Protein AF-A0A081EXP4-F1 (afdb_monomer_lite)

Secondary structure (DSSP, 8-state):
-------------HHHHHHHHHHHHHHHHHHHHHHHHHHHHHHHHHHHHHHHHHHHHTT-TTS-TTTT-TTT-HHHHHHHHHHHHHHHHHHHHHHHHHHHH---SHHHHHHHHHHHHHHHHHHHHHHHHHHHHHHHHHTT---

Organism: NCBI:txid2248

Radius of gyration: 22.72 Å; chains: 1; bounding box: 43×33×86 Å

pLDDT: mean 70.52, std 9.86, range [39.91, 85.38]

Structure (mmCIF, N/CA/C/O backbone):
data_AF-A0A081EXP4-F1
#
_entry.id   AF-A0A081EXP4-F1
#
loop_
_atom_site.group_PDB
_atom_site.id
_atom_site.type_symbol
_atom_site.label_atom_id
_atom_site.label_alt_id
_atom_site.label_comp_id
_atom_site.label_asym_id
_atom_site.label_entity_id
_atom_site.label_seq_id
_atom_site.pdbx_PDB_ins_code
_atom_site.Cartn_x
_atom_site.Cartn_y
_atom_site.Cartn_z
_atom_site.occupancy
_atom_site.B_iso_or_equiv
_atom_site.auth_seq_id
_atom_site.auth_comp_id
_atom_site.auth_asym_id
_atom_site.auth_atom_id
_atom_site.pdbx_PDB_model_num
ATOM 1 N N . MET A 1 1 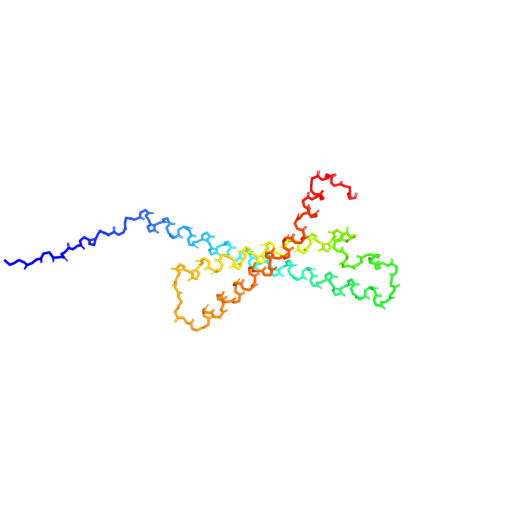? -24.667 9.158 60.626 1.00 39.91 1 MET A N 1
ATOM 2 C CA . MET A 1 1 ? -24.127 8.051 59.809 1.00 39.91 1 MET A CA 1
ATOM 3 C C . MET A 1 1 ? -24.742 8.198 58.428 1.00 39.91 1 MET A C 1
ATOM 5 O O . MET A 1 1 ? -25.953 8.097 58.349 1.00 39.91 1 MET A O 1
ATOM 9 N N . SER A 1 2 ? -24.015 8.781 57.468 1.00 45.81 2 SER A N 1
ATOM 10 C CA . SER A 1 2 ? -23.179 8.049 56.487 1.00 45.81 2 SER A CA 1
ATOM 11 C C . SER A 1 2 ? -24.084 7.257 55.540 1.00 45.81 2 SER A C 1
ATOM 13 O O . SER A 1 2 ? -24.784 6.375 56.015 1.00 45.81 2 SER A O 1
ATOM 15 N N . SER A 1 3 ? -24.134 7.491 54.236 1.00 49.12 3 SER A N 1
ATOM 16 C CA . SER A 1 3 ? -23.265 8.264 53.343 1.00 49.12 3 SER A CA 1
ATOM 17 C C . SER A 1 3 ? -23.897 8.191 51.953 1.00 49.12 3 SER A C 1
ATOM 19 O O . SER A 1 3 ? -24.530 7.184 51.639 1.00 49.12 3 SER A O 1
ATOM 21 N N . ASP A 1 4 ? -23.728 9.271 51.194 1.00 54.19 4 ASP A N 1
ATOM 22 C CA . ASP A 1 4 ? -23.540 9.328 49.741 1.00 54.19 4 ASP A CA 1
ATOM 23 C C . ASP A 1 4 ? -23.480 7.962 49.041 1.00 54.19 4 ASP A C 1
ATOM 25 O O . ASP A 1 4 ? -22.683 7.114 49.445 1.00 54.19 4 ASP A O 1
ATOM 29 N N . ASP A 1 5 ? -24.289 7.755 47.998 1.00 52.47 5 ASP A N 1
ATOM 30 C CA . ASP A 1 5 ? -23.775 7.695 46.617 1.00 52.47 5 ASP A CA 1
ATOM 31 C C . ASP A 1 5 ? -24.903 7.364 45.609 1.00 52.47 5 ASP A C 1
ATOM 33 O O . ASP A 1 5 ? -24.809 6.416 44.833 1.00 52.47 5 ASP A O 1
ATOM 37 N N . ASP A 1 6 ? -25.996 8.140 45.598 1.00 44.31 6 ASP A N 1
ATOM 38 C CA . ASP A 1 6 ? -26.836 8.238 44.392 1.00 44.31 6 ASP A CA 1
ATOM 39 C C . ASP A 1 6 ? -26.155 9.239 43.446 1.00 44.31 6 ASP A C 1
ATOM 41 O O . ASP A 1 6 ? -26.645 10.339 43.195 1.00 44.31 6 ASP A O 1
ATOM 45 N N . SER A 1 7 ? -24.952 8.883 42.986 1.00 50.53 7 SER A N 1
ATOM 46 C CA . SER A 1 7 ? -24.256 9.597 41.922 1.00 50.53 7 SER A CA 1
ATOM 47 C C . SER A 1 7 ? -25.065 9.465 40.637 1.00 50.53 7 SER A C 1
ATOM 49 O O . SER A 1 7 ? -24.979 8.458 39.932 1.00 50.53 7 SER A O 1
ATOM 51 N N . ASP A 1 8 ? -25.882 10.483 40.375 1.00 47.22 8 ASP A N 1
ATOM 52 C CA . ASP A 1 8 ? -26.035 11.133 39.075 1.00 47.22 8 ASP A CA 1
ATOM 53 C C . ASP A 1 8 ? -25.752 10.214 37.876 1.00 47.22 8 ASP A C 1
ATOM 55 O O . ASP A 1 8 ? -24.785 10.374 37.130 1.00 47.22 8 ASP A O 1
ATOM 59 N N . MET A 1 9 ? -26.656 9.263 37.631 1.00 47.09 9 MET A N 1
ATOM 60 C CA . MET A 1 9 ? -26.868 8.747 36.280 1.00 47.09 9 MET A CA 1
ATOM 61 C C . MET A 1 9 ? -27.532 9.864 35.465 1.00 47.09 9 MET A C 1
ATOM 63 O O . MET A 1 9 ? -28.717 9.805 35.132 1.00 47.09 9 MET A O 1
ATOM 67 N N . GLU A 1 10 ? -26.767 10.918 35.171 1.00 49.94 10 GLU A N 1
ATOM 68 C CA . GLU A 1 10 ? -27.104 11.870 34.123 1.00 49.94 10 GLU A CA 1
ATOM 69 C C . GLU A 1 10 ? -27.341 11.043 32.849 1.00 49.94 10 GLU A C 1
ATOM 71 O O . GLU A 1 10 ? -26.431 10.338 32.394 1.00 49.94 10 GLU A O 1
ATOM 76 N N . PRO A 1 11 ? -28.556 11.054 32.270 1.00 51.66 11 PRO A N 1
ATOM 77 C CA . PRO A 1 11 ? -28.794 10.344 31.027 1.00 51.66 11 PRO A CA 1
ATOM 78 C C . PRO A 1 11 ? -27.825 10.930 29.996 1.00 51.66 11 PRO A C 1
ATOM 80 O O . PRO A 1 11 ? -27.811 12.155 29.833 1.00 51.66 11 PRO A O 1
ATOM 83 N N . PRO A 1 12 ? -26.997 10.114 29.313 1.00 51.25 12 PRO A N 1
ATOM 84 C CA . PRO A 1 12 ? -26.003 10.631 28.389 1.00 51.25 12 PRO A CA 1
ATOM 85 C C . PRO A 1 12 ? -26.716 11.528 27.383 1.00 51.25 12 PRO A C 1
ATOM 87 O O . PRO A 1 12 ? -27.597 11.099 26.634 1.00 51.25 12 PRO A O 1
ATOM 90 N N . THR A 1 13 ? -26.372 12.811 27.455 1.00 58.19 13 THR A N 1
ATOM 91 C CA . THR A 1 13 ? -26.945 13.914 26.691 1.00 58.19 13 THR A CA 1
ATOM 92 C C . THR A 1 13 ? -27.163 13.473 25.244 1.00 58.19 13 THR A C 1
ATOM 94 O O . THR A 1 13 ? -26.222 13.084 24.553 1.00 58.19 13 THR A O 1
ATOM 97 N N . SER A 1 14 ? -28.410 13.515 24.761 1.00 59.97 14 SER A N 1
ATOM 98 C CA . SER A 1 14 ? -28.825 12.921 23.472 1.00 59.97 14 SER A CA 1
ATOM 99 C C . SER A 1 14 ? -27.994 13.378 22.263 1.00 59.97 14 SER A C 1
ATOM 101 O O . SER A 1 14 ? -27.890 12.673 21.260 1.00 59.97 14 SER A O 1
ATOM 103 N N . ARG A 1 15 ? -27.344 14.541 22.375 1.00 54.41 15 ARG A N 1
ATOM 104 C CA . ARG A 1 15 ? -26.403 15.086 21.392 1.00 54.41 15 ARG A CA 1
ATOM 105 C C . ARG A 1 15 ? -25.082 14.324 21.326 1.00 54.41 15 ARG A C 1
ATOM 107 O O . ARG A 1 15 ? -24.550 14.164 20.235 1.00 54.41 15 ARG A O 1
ATOM 114 N N . VAL A 1 16 ? -24.570 13.835 22.454 1.00 61.91 16 VAL A N 1
ATOM 115 C CA . VAL A 1 16 ? -23.341 13.030 22.522 1.00 61.91 16 VAL A CA 1
ATOM 116 C C . VAL A 1 16 ? -23.594 11.641 21.940 1.00 61.91 16 VAL A C 1
ATOM 118 O O . VAL A 1 16 ? -22.795 11.162 21.142 1.00 61.91 16 VAL A O 1
ATOM 121 N N . ALA A 1 17 ? -24.752 11.042 22.229 1.00 62.81 17 ALA A N 1
ATOM 122 C CA . ALA A 1 17 ? -25.167 9.778 21.616 1.00 62.81 17 ALA A CA 1
ATOM 123 C C . ALA A 1 17 ? -25.392 9.907 20.091 1.00 62.81 17 ALA A C 1
ATOM 125 O O . ALA A 1 17 ? -24.988 9.032 19.321 1.00 62.81 17 ALA A O 1
ATOM 126 N N . ALA A 1 18 ? -25.970 11.023 19.630 1.00 61.91 18 ALA A N 1
ATOM 127 C CA . ALA A 1 18 ? -26.130 11.327 18.202 1.00 61.91 18 ALA A CA 1
ATOM 128 C C . ALA A 1 18 ? -24.788 11.629 17.494 1.00 61.91 18 ALA A C 1
ATOM 130 O O . ALA A 1 18 ? -24.560 11.233 16.347 1.00 61.91 18 ALA 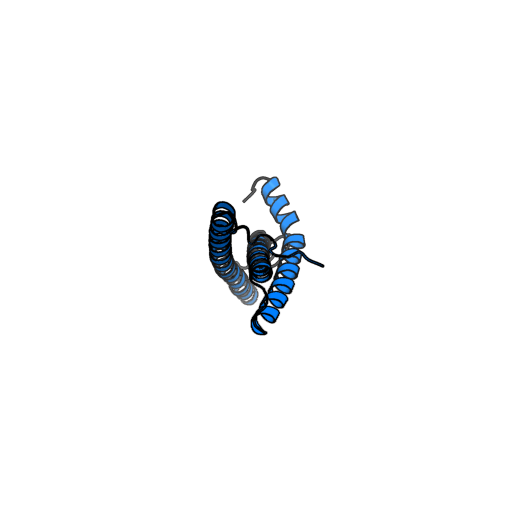A O 1
ATOM 131 N N . ALA A 1 19 ? -23.862 12.306 18.179 1.00 60.94 19 ALA A N 1
ATOM 132 C CA . ALA A 1 19 ? -22.511 12.542 17.679 1.00 60.94 19 ALA A CA 1
ATOM 133 C C . ALA A 1 19 ? -21.714 11.231 17.586 1.00 60.94 19 ALA A C 1
ATOM 135 O O . ALA A 1 19 ? -21.079 10.976 16.568 1.00 60.94 19 ALA A O 1
ATOM 136 N N . ALA A 1 20 ? -21.808 10.361 18.593 1.00 63.59 20 ALA A N 1
ATOM 137 C CA . ALA A 1 20 ? -21.151 9.057 18.594 1.00 63.59 20 ALA A CA 1
ATOM 138 C C . ALA A 1 20 ? -21.650 8.160 17.448 1.00 63.59 20 ALA A C 1
ATOM 140 O O . ALA A 1 20 ? -20.843 7.599 16.713 1.00 63.59 20 ALA A O 1
ATOM 141 N N . THR A 1 21 ? -22.965 8.100 17.223 1.00 68.25 21 THR A N 1
ATOM 142 C CA . THR A 1 21 ? -23.560 7.296 16.138 1.00 68.25 21 THR A CA 1
ATOM 143 C C . THR A 1 21 ? -23.224 7.825 14.743 1.00 68.25 21 THR A C 1
ATOM 145 O O . THR A 1 21 ? -22.975 7.042 13.824 1.00 68.25 21 THR A O 1
ATOM 148 N N . SER A 1 22 ? -23.164 9.146 14.557 1.00 65.44 22 SER A N 1
ATOM 149 C CA . SER A 1 22 ? -22.725 9.730 13.280 1.00 65.44 22 SER A CA 1
ATOM 150 C C . SER A 1 22 ? -21.229 9.513 13.020 1.00 65.44 22 SER A C 1
ATOM 152 O O . SER A 1 22 ? -20.849 9.208 11.885 1.00 65.44 22 SER A O 1
ATOM 154 N N . LEU A 1 23 ? -20.392 9.580 14.061 1.00 65.75 23 LEU A N 1
ATOM 155 C CA . LEU A 1 23 ? -18.967 9.257 13.977 1.00 65.75 23 LEU A CA 1
ATOM 156 C C . LEU A 1 23 ? -18.755 7.777 13.640 1.00 65.75 23 LEU A C 1
ATOM 158 O O . LEU A 1 23 ? -17.964 7.450 12.759 1.00 65.75 23 LEU A O 1
ATOM 162 N N . GLU A 1 24 ? -19.507 6.886 14.283 1.00 69.00 24 GLU A N 1
ATOM 163 C CA . GLU A 1 24 ? -19.466 5.444 14.048 1.00 69.00 24 GLU A CA 1
ATOM 164 C C . GLU A 1 24 ? -19.888 5.090 12.614 1.00 69.00 24 GLU A C 1
ATOM 166 O O . GLU A 1 24 ? -19.203 4.327 11.928 1.00 69.00 24 GLU A O 1
ATOM 171 N N . ALA A 1 25 ? -20.948 5.721 12.099 1.00 64.56 25 ALA A N 1
ATOM 172 C CA . ALA A 1 25 ? -21.364 5.576 10.705 1.00 64.56 25 ALA A CA 1
ATOM 173 C C . ALA A 1 25 ? -20.313 6.120 9.716 1.00 64.56 25 ALA A C 1
ATOM 175 O O . ALA A 1 25 ? -20.102 5.540 8.643 1.00 64.56 25 ALA A O 1
ATOM 176 N N . GLY A 1 26 ? -19.634 7.215 10.072 1.00 61.25 26 GLY A N 1
ATOM 177 C CA . GLY A 1 26 ? -18.517 7.782 9.313 1.00 61.25 26 GLY A CA 1
ATOM 178 C C . GLY A 1 26 ? -17.309 6.845 9.270 1.00 61.25 26 GLY A C 1
ATOM 179 O O . GLY A 1 26 ? -16.789 6.558 8.189 1.00 61.25 26 GLY A O 1
ATOM 180 N N . PHE A 1 27 ? -16.923 6.285 10.417 1.00 63.59 27 PHE A N 1
ATOM 181 C CA . PHE A 1 27 ? -15.853 5.294 10.527 1.00 63.59 27 PHE A CA 1
ATOM 182 C C . PHE A 1 27 ? -16.182 4.018 9.760 1.00 63.59 27 PHE A C 1
ATOM 184 O O . PHE A 1 27 ? -15.351 3.556 8.984 1.00 63.59 27 PHE A O 1
ATOM 191 N N . GLN A 1 28 ? -17.398 3.479 9.877 1.00 68.25 28 GLN A N 1
ATOM 192 C CA . GLN A 1 28 ? -17.793 2.293 9.114 1.00 68.25 28 GLN A CA 1
ATOM 193 C C . GLN A 1 28 ? -17.762 2.535 7.602 1.00 68.25 28 GLN A C 1
ATOM 195 O O . GLN A 1 28 ? -17.348 1.650 6.848 1.00 68.25 28 GLN A O 1
ATOM 200 N N . ARG A 1 29 ? -18.178 3.720 7.133 1.00 63.66 29 ARG A N 1
ATOM 201 C CA . ARG A 1 29 ? -18.064 4.084 5.712 1.00 63.66 29 ARG A CA 1
ATOM 202 C C . ARG A 1 29 ? -16.609 4.235 5.282 1.00 63.66 29 ARG A C 1
ATOM 204 O O . ARG A 1 29 ? -16.259 3.710 4.228 1.00 63.66 29 ARG A O 1
ATOM 211 N N . SER A 1 30 ? -15.777 4.879 6.099 1.00 59.84 30 SER A N 1
ATOM 212 C CA . SER A 1 30 ? -14.343 5.055 5.842 1.00 59.84 30 SER A CA 1
ATOM 213 C C . SER A 1 30 ? -13.609 3.715 5.787 1.00 59.84 30 SER A C 1
ATOM 215 O O . SER A 1 30 ? -12.885 3.457 4.834 1.00 59.84 30 SER A O 1
ATOM 217 N N . VAL A 1 31 ? -13.878 2.801 6.725 1.00 65.06 31 VAL A N 1
ATOM 218 C CA . VAL A 1 31 ? -13.320 1.440 6.726 1.00 65.06 31 VAL A CA 1
ATOM 219 C C . VAL A 1 31 ? -13.771 0.674 5.486 1.00 65.06 31 VAL A C 1
ATOM 221 O O . VAL A 1 31 ? -12.957 0.046 4.821 1.00 65.06 31 VAL A O 1
ATOM 224 N N . ARG A 1 32 ? -15.057 0.734 5.123 1.00 69.38 32 ARG A N 1
ATOM 225 C CA . ARG A 1 32 ? -15.585 -0.026 3.978 1.00 69.38 32 ARG A CA 1
ATOM 226 C C . ARG A 1 32 ? -15.052 0.491 2.641 1.00 69.38 32 ARG A C 1
ATOM 228 O O . ARG A 1 32 ? -14.755 -0.310 1.757 1.00 69.38 32 ARG A O 1
ATOM 235 N N . LEU A 1 33 ? -14.925 1.810 2.490 1.00 72.12 33 LEU A N 1
ATOM 236 C CA . LEU A 1 33 ? -14.274 2.424 1.332 1.00 72.12 33 LEU A CA 1
ATOM 237 C C . LEU A 1 33 ? -12.772 2.140 1.330 1.00 72.12 33 LEU A C 1
ATOM 239 O O . LEU A 1 33 ? -12.252 1.726 0.301 1.00 72.12 33 LEU A O 1
ATOM 243 N N . GLY A 1 34 ? -12.103 2.273 2.475 1.00 65.38 34 GLY A N 1
ATOM 244 C CA . GLY A 1 34 ? -10.677 2.006 2.646 1.00 65.38 34 GLY A CA 1
ATOM 245 C C . GLY A 1 34 ? -10.312 0.573 2.280 1.00 65.38 34 GLY A C 1
ATOM 246 O O . GLY A 1 34 ? -9.423 0.366 1.465 1.00 65.38 34 GLY A O 1
ATOM 247 N N . VAL A 1 35 ? -11.071 -0.412 2.766 1.00 69.50 35 VAL A N 1
ATOM 248 C CA . VAL A 1 35 ? -10.876 -1.828 2.423 1.00 69.50 35 VAL A CA 1
ATOM 249 C C . VAL A 1 35 ? -11.106 -2.076 0.933 1.00 69.50 35 VAL A C 1
ATOM 251 O O . VAL A 1 35 ? -10.330 -2.798 0.316 1.00 69.50 35 VAL A O 1
ATOM 254 N N . ARG A 1 36 ? -12.126 -1.465 0.315 1.00 73.75 36 ARG A N 1
ATOM 255 C CA . ARG A 1 36 ? -12.346 -1.596 -1.138 1.00 73.75 36 ARG A CA 1
ATOM 256 C C . ARG A 1 36 ? -11.191 -1.004 -1.939 1.00 73.75 36 ARG A C 1
ATOM 258 O O . ARG A 1 36 ? -10.695 -1.661 -2.847 1.00 73.75 36 ARG A O 1
ATOM 265 N N . VAL A 1 37 ? -10.750 0.202 -1.584 1.00 73.62 37 VAL A N 1
ATOM 266 C CA . VAL A 1 37 ? -9.603 0.865 -2.216 1.00 73.62 37 VAL A CA 1
ATOM 267 C C . VAL A 1 37 ? -8.338 0.041 -2.014 1.00 73.62 37 VAL A C 1
ATOM 269 O O . VAL A 1 37 ? -7.595 -0.147 -2.967 1.00 73.62 37 VAL A O 1
ATOM 272 N N . LEU A 1 38 ? -8.126 -0.521 -0.824 1.00 73.12 38 LEU A N 1
ATOM 273 C CA . LEU A 1 38 ? -6.995 -1.390 -0.526 1.00 73.12 38 LEU A CA 1
ATOM 274 C C . LEU A 1 38 ? -7.014 -2.647 -1.395 1.00 73.12 38 LEU A C 1
ATOM 276 O O . LEU A 1 38 ? -5.994 -2.970 -1.990 1.00 73.12 38 LEU A O 1
ATOM 280 N N . VAL A 1 39 ? -8.151 -3.342 -1.495 1.00 76.88 39 VAL A N 1
ATOM 281 C CA . VAL A 1 39 ? -8.273 -4.566 -2.305 1.00 76.88 39 VAL A CA 1
ATOM 282 C C . VAL A 1 39 ? -8.017 -4.265 -3.778 1.00 76.88 39 VAL A C 1
ATOM 284 O O . VAL A 1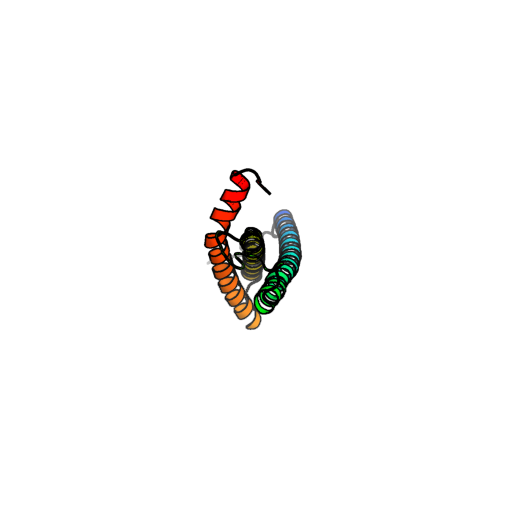 39 ? -7.246 -4.976 -4.416 1.00 76.88 39 VAL A O 1
ATOM 287 N N . VAL A 1 40 ? -8.609 -3.192 -4.307 1.00 80.19 40 VAL A N 1
ATOM 288 C CA . VAL A 1 40 ? -8.405 -2.787 -5.703 1.00 80.19 40 VAL A CA 1
ATOM 289 C C . VAL A 1 40 ? -6.954 -2.365 -5.938 1.00 80.19 40 VAL A C 1
ATOM 291 O O . VAL A 1 40 ? -6.324 -2.881 -6.853 1.00 80.19 40 VAL A O 1
ATOM 294 N N . ALA A 1 41 ? -6.390 -1.494 -5.099 1.00 77.06 41 ALA A N 1
ATOM 295 C CA . ALA A 1 41 ? -5.011 -1.022 -5.236 1.00 77.06 41 ALA A CA 1
ATOM 296 C C . ALA A 1 41 ? -3.996 -2.163 -5.101 1.00 77.06 41 ALA A C 1
ATOM 298 O O . ALA A 1 41 ? -3.065 -2.257 -5.895 1.00 77.06 41 ALA A O 1
ATOM 299 N N . THR A 1 42 ? -4.204 -3.064 -4.139 1.00 74.31 42 THR A N 1
ATOM 300 C CA . THR A 1 42 ? -3.364 -4.253 -3.954 1.00 74.31 42 THR A CA 1
ATOM 301 C C . THR A 1 42 ? -3.477 -5.172 -5.164 1.00 74.31 42 THR A C 1
ATOM 303 O O . THR A 1 42 ? -2.460 -5.621 -5.679 1.00 74.31 42 THR A O 1
ATOM 306 N N . GLY A 1 43 ? -4.690 -5.404 -5.675 1.00 81.94 43 GLY A N 1
ATOM 307 C CA . GLY A 1 43 ? -4.905 -6.198 -6.883 1.00 81.94 43 GLY A CA 1
ATOM 308 C C . GLY A 1 43 ? -4.208 -5.609 -8.110 1.00 81.94 43 GLY A C 1
ATOM 309 O O . GLY A 1 43 ? -3.519 -6.332 -8.824 1.00 81.94 43 GLY A O 1
ATOM 310 N N . VAL A 1 44 ? -4.317 -4.295 -8.322 1.00 83.38 44 VAL A N 1
ATOM 311 C CA . VAL A 1 44 ? -3.627 -3.585 -9.412 1.00 83.38 44 VAL A CA 1
ATOM 312 C C . VAL A 1 44 ? -2.107 -3.672 -9.252 1.00 83.38 44 VAL A C 1
ATOM 314 O O . VAL A 1 44 ? -1.409 -3.942 -10.225 1.00 83.38 44 VAL A O 1
ATOM 317 N N . PHE A 1 45 ? -1.589 -3.513 -8.032 1.00 79.00 45 PHE A N 1
ATOM 318 C CA . PHE A 1 45 ? -0.158 -3.623 -7.750 1.00 79.00 45 PHE A CA 1
ATOM 319 C C . PHE A 1 45 ? 0.378 -5.035 -8.003 1.00 79.00 45 PHE A C 1
ATOM 321 O O . PHE A 1 45 ? 1.379 -5.198 -8.692 1.00 79.00 45 PHE A O 1
ATOM 328 N N . PHE A 1 46 ? -0.306 -6.074 -7.520 1.00 82.62 46 PHE A N 1
ATOM 329 C CA . PHE A 1 46 ? 0.084 -7.454 -7.814 1.00 82.62 46 PHE A CA 1
ATOM 330 C C . PHE A 1 46 ? -0.051 -7.786 -9.301 1.00 82.62 46 PHE A C 1
ATOM 332 O O . PHE A 1 46 ? 0.811 -8.472 -9.841 1.00 82.62 46 PHE A O 1
ATOM 339 N N . GLY A 1 47 ? -1.075 -7.267 -9.981 1.00 84.44 47 GLY A N 1
ATOM 340 C CA . GLY A 1 47 ? -1.201 -7.379 -11.432 1.00 84.44 47 GLY A CA 1
ATOM 341 C C . GLY A 1 47 ? 0.005 -6.778 -12.152 1.00 84.44 47 GLY A C 1
ATOM 342 O O . GLY A 1 47 ? 0.596 -7.438 -13.002 1.00 84.44 47 GLY A O 1
ATOM 343 N N . TYR A 1 48 ? 0.427 -5.574 -11.752 1.00 81.56 48 TYR A N 1
ATOM 344 C CA . TYR A 1 48 ? 1.642 -4.936 -12.262 1.00 81.56 48 TYR A CA 1
ATOM 345 C C . TYR A 1 48 ? 2.886 -5.803 -12.034 1.00 81.56 48 TYR A C 1
ATOM 347 O O . TYR A 1 48 ? 3.660 -6.019 -12.964 1.00 81.56 48 TYR A O 1
ATOM 355 N N . LEU A 1 49 ? 3.046 -6.357 -10.826 1.00 82.12 49 LEU A N 1
ATOM 356 C CA . LEU A 1 49 ? 4.167 -7.238 -10.502 1.00 82.12 49 LEU A CA 1
ATOM 357 C C . LEU A 1 49 ? 4.181 -8.497 -11.373 1.00 82.12 49 LEU A C 1
ATOM 359 O O . LEU A 1 49 ? 5.215 -8.828 -11.936 1.00 82.12 49 LEU A O 1
ATOM 363 N N . VAL A 1 50 ? 3.049 -9.189 -11.507 1.00 84.88 50 VAL A N 1
ATOM 364 C CA . VAL A 1 50 ? 2.965 -10.448 -12.263 1.00 84.88 50 VAL A CA 1
ATOM 365 C C . VAL A 1 50 ? 3.174 -10.211 -13.758 1.00 84.88 50 VAL A C 1
ATOM 367 O O . VAL A 1 50 ? 3.931 -10.944 -14.392 1.00 84.88 50 VAL A O 1
ATOM 370 N N . ILE A 1 51 ? 2.542 -9.177 -14.320 1.00 84.12 51 ILE A N 1
ATOM 371 C CA . ILE A 1 51 ? 2.663 -8.840 -15.745 1.00 84.12 51 ILE A CA 1
ATOM 372 C C . ILE A 1 51 ? 4.085 -8.372 -16.059 1.00 84.12 51 ILE A C 1
ATOM 374 O O . ILE A 1 51 ? 4.696 -8.867 -17.003 1.00 84.12 51 ILE A O 1
ATOM 378 N N . GLY A 1 52 ? 4.633 -7.455 -15.258 1.00 76.94 52 GLY A N 1
ATOM 379 C CA . GLY A 1 52 ? 5.990 -6.955 -15.453 1.00 76.94 52 GLY A CA 1
ATOM 380 C C . GLY A 1 52 ? 7.044 -8.046 -15.267 1.00 76.94 52 GLY A C 1
ATOM 381 O O . GLY A 1 52 ? 7.953 -8.156 -16.084 1.00 76.94 52 GLY A O 1
ATOM 382 N N . TRP A 1 53 ? 6.871 -8.933 -14.283 1.00 79.38 53 TRP A N 1
ATOM 383 C CA . TRP A 1 53 ? 7.746 -10.091 -14.098 1.00 79.38 53 TRP A CA 1
ATOM 384 C C . TRP A 1 53 ? 7.679 -11.054 -15.288 1.00 79.38 53 TRP A C 1
ATOM 386 O O . TRP A 1 53 ? 8.712 -11.512 -15.772 1.00 79.38 53 TRP A O 1
ATOM 396 N N . GLY A 1 54 ? 6.476 -11.327 -15.804 1.00 81.69 54 GLY A N 1
ATOM 397 C CA . GLY A 1 54 ? 6.289 -12.143 -17.004 1.00 81.69 54 GLY A CA 1
ATOM 398 C C . GLY A 1 54 ? 6.963 -11.541 -18.240 1.00 81.69 54 GLY A C 1
ATOM 399 O O . GLY A 1 54 ? 7.616 -12.258 -18.991 1.00 81.69 54 GLY A O 1
ATOM 400 N N . LEU A 1 55 ? 6.868 -10.222 -18.426 1.00 81.62 55 LEU A N 1
ATOM 401 C CA . LEU A 1 55 ? 7.520 -9.515 -19.533 1.00 81.62 55 LEU A CA 1
ATOM 402 C C . LEU A 1 55 ? 9.050 -9.574 -19.448 1.00 81.62 55 LEU A C 1
ATOM 404 O O . LEU A 1 55 ? 9.698 -9.758 -20.477 1.00 81.62 55 LEU A O 1
ATOM 408 N N . VAL A 1 56 ? 9.610 -9.458 -18.239 1.00 79.25 56 VAL A N 1
ATOM 409 C CA . VAL A 1 56 ? 11.056 -9.586 -17.997 1.00 79.25 56 VAL A CA 1
ATOM 410 C C . VAL A 1 56 ? 11.540 -11.009 -18.283 1.00 79.25 56 VAL A C 1
ATOM 412 O O . VAL A 1 56 ? 12.560 -11.173 -18.943 1.00 79.25 56 VAL A O 1
ATOM 415 N N . LEU A 1 57 ? 10.802 -12.038 -17.853 1.00 81.94 57 LEU A N 1
ATOM 416 C CA . LEU A 1 57 ? 11.169 -13.440 -18.106 1.00 81.94 57 LEU A CA 1
ATOM 417 C C . LEU A 1 57 ? 11.186 -13.807 -19.594 1.00 81.94 57 LEU A C 1
ATOM 419 O O . LEU A 1 57 ? 11.951 -14.676 -19.998 1.00 81.94 57 LEU A O 1
ATOM 423 N N . VAL A 1 58 ? 10.325 -13.178 -20.393 1.00 85.38 58 VAL A N 1
ATOM 424 C CA . VAL A 1 58 ? 10.221 -13.428 -21.839 1.00 85.38 58 VAL A CA 1
ATOM 425 C C . VAL A 1 58 ? 11.196 -12.539 -22.634 1.00 85.38 58 VAL A C 1
ATOM 427 O O . VAL A 1 58 ? 11.199 -12.596 -23.859 1.00 85.38 58 VAL A O 1
ATOM 430 N N . GLU A 1 59 ? 12.013 -11.713 -21.962 1.00 78.00 59 GLU A N 1
ATOM 431 C CA . GLU A 1 59 ? 12.891 -10.702 -22.584 1.00 78.00 59 GLU A CA 1
ATOM 432 C C . GLU A 1 59 ? 12.153 -9.863 -23.644 1.00 78.00 59 GLU A C 1
ATOM 434 O O . GLU A 1 59 ? 12.674 -9.512 -24.703 1.00 78.00 59 GLU A O 1
ATOM 439 N N . SER A 1 60 ? 10.881 -9.559 -23.370 1.00 69.75 60 SER A N 1
ATOM 440 C CA . SER A 1 60 ? 10.032 -8.843 -24.315 1.00 69.75 60 SER A CA 1
ATOM 441 C C . SER A 1 60 ? 10.506 -7.399 -24.468 1.00 69.75 60 SER A C 1
ATOM 443 O O . SER A 1 60 ? 10.802 -6.728 -23.482 1.00 69.75 60 SER A O 1
ATOM 445 N N . ALA A 1 61 ? 10.479 -6.864 -25.691 1.00 70.69 61 ALA A N 1
ATOM 446 C CA . ALA A 1 61 ? 10.779 -5.452 -25.957 1.00 70.69 61 ALA A CA 1
ATOM 447 C C . ALA A 1 61 ? 9.814 -4.477 -25.247 1.00 70.69 61 ALA A C 1
ATOM 449 O O . ALA A 1 61 ? 10.103 -3.288 -25.138 1.00 70.69 61 ALA A O 1
ATOM 450 N N . ALA A 1 62 ? 8.671 -4.975 -24.763 1.00 65.94 62 ALA A N 1
ATOM 451 C CA . ALA A 1 62 ? 7.720 -4.224 -23.947 1.00 65.94 62 ALA A CA 1
ATOM 452 C C . ALA A 1 62 ? 8.021 -4.285 -22.434 1.00 65.94 62 ALA A C 1
ATOM 454 O O . ALA A 1 62 ? 7.264 -3.720 -21.643 1.00 65.94 62 ALA A O 1
ATOM 455 N N . ALA A 1 63 ? 9.077 -4.988 -22.007 1.00 63.28 63 ALA A N 1
ATOM 456 C CA . ALA A 1 63 ? 9.463 -5.051 -20.604 1.00 63.28 63 ALA A CA 1
ATOM 457 C C . ALA A 1 63 ? 9.954 -3.674 -20.117 1.00 63.28 63 ALA A C 1
ATOM 459 O O . ALA A 1 63 ? 10.758 -3.030 -20.800 1.00 63.28 63 ALA A O 1
ATOM 460 N N . PRO A 1 64 ? 9.509 -3.205 -18.936 1.00 63.41 64 PRO A N 1
ATOM 461 C CA . PRO A 1 64 ? 10.010 -1.961 -18.369 1.00 63.41 64 PRO A CA 1
ATOM 462 C C . PRO A 1 64 ? 11.521 -2.068 -18.139 1.00 63.41 64 PRO A C 1
ATOM 464 O O . PRO A 1 64 ? 11.984 -2.944 -17.409 1.00 63.41 64 PRO A O 1
ATOM 467 N N . THR A 1 65 ? 12.293 -1.153 -18.728 1.00 65.44 65 THR A N 1
ATOM 468 C CA . THR A 1 65 ? 13.768 -1.163 -18.673 1.00 65.44 65 THR A CA 1
ATOM 469 C C . THR A 1 65 ? 14.329 -1.061 -17.255 1.00 65.44 65 THR A C 1
ATOM 471 O O . THR A 1 65 ? 15.447 -1.502 -17.011 1.00 65.44 65 THR A O 1
ATOM 474 N N . ASN A 1 66 ? 13.553 -0.520 -16.311 1.00 71.00 66 ASN A N 1
ATOM 475 C CA . ASN A 1 66 ? 13.913 -0.411 -14.897 1.00 71.00 66 ASN A CA 1
ATOM 476 C C . ASN A 1 66 ? 12.822 -0.988 -13.979 1.00 71.00 66 ASN A C 1
ATOM 478 O O . ASN A 1 66 ? 12.482 -0.377 -12.967 1.00 71.00 66 ASN A O 1
ATOM 482 N N . PHE A 1 67 ? 12.241 -2.133 -14.342 1.00 69.88 67 PHE A N 1
ATOM 483 C CA . PHE A 1 67 ? 11.189 -2.792 -13.562 1.00 69.88 67 PHE A CA 1
ATOM 484 C C . PHE A 1 67 ? 11.567 -2.935 -12.072 1.00 69.88 67 PHE A C 1
ATOM 486 O O . PHE A 1 67 ? 12.664 -3.389 -11.748 1.00 69.88 67 PHE A O 1
ATOM 493 N N . LEU A 1 68 ? 10.658 -2.539 -11.167 1.00 69.50 68 LEU A N 1
ATOM 494 C CA . LEU A 1 68 ? 10.832 -2.527 -9.695 1.00 69.50 68 LEU A CA 1
ATOM 495 C C . LEU A 1 68 ? 11.833 -1.496 -9.148 1.00 69.50 68 LEU A C 1
ATOM 497 O O . LEU A 1 68 ? 12.095 -1.464 -7.941 1.00 69.50 68 LEU A O 1
ATOM 501 N N . SER A 1 69 ? 12.396 -0.629 -9.990 1.00 71.88 69 SER A N 1
ATOM 502 C CA . SER A 1 69 ? 13.312 0.404 -9.517 1.00 71.88 69 SER A CA 1
ATOM 503 C C . SER A 1 69 ? 12.552 1.511 -8.795 1.00 71.88 69 SER A C 1
ATOM 505 O O . SER A 1 69 ? 11.861 2.323 -9.402 1.00 71.88 69 SER A O 1
ATOM 507 N N . ILE A 1 70 ? 12.773 1.625 -7.486 1.00 63.72 70 ILE A N 1
ATOM 508 C CA . ILE A 1 70 ? 12.223 2.693 -6.637 1.00 63.72 70 ILE A CA 1
ATOM 509 C C . ILE A 1 70 ? 12.534 4.101 -7.191 1.00 63.72 70 ILE A C 1
ATOM 511 O O . ILE A 1 70 ? 11.769 5.031 -6.973 1.00 63.72 70 ILE A O 1
ATOM 515 N N . ARG A 1 71 ? 13.631 4.296 -7.940 1.00 65.81 71 ARG A N 1
ATOM 516 C CA . ARG A 1 71 ? 13.985 5.604 -8.534 1.00 65.81 71 ARG A CA 1
ATOM 517 C C . ARG A 1 71 ? 13.591 5.780 -9.990 1.00 65.81 71 ARG A C 1
ATOM 519 O O . ARG A 1 71 ? 13.429 6.918 -10.413 1.00 65.81 71 ARG A O 1
ATOM 526 N N . GLN A 1 72 ? 13.512 4.699 -10.751 1.00 70.31 72 GLN A N 1
ATOM 527 C CA . GLN A 1 72 ? 13.431 4.767 -12.213 1.00 70.31 72 GLN A CA 1
ATOM 528 C C . GLN A 1 72 ? 12.125 4.188 -12.765 1.00 70.31 72 GLN A C 1
ATOM 530 O O . GLN A 1 72 ? 11.900 4.268 -13.968 1.00 70.31 72 GLN A O 1
ATOM 535 N N . ASP A 1 73 ? 11.263 3.648 -11.900 1.00 74.50 73 ASP A N 1
ATOM 536 C CA . ASP A 1 73 ? 9.941 3.139 -12.252 1.00 74.50 73 ASP A CA 1
ATOM 537 C C . ASP A 1 73 ? 8.839 3.987 -11.583 1.00 74.50 73 ASP A C 1
ATOM 539 O O . ASP A 1 73 ? 8.437 3.707 -10.446 1.00 74.50 73 ASP A O 1
ATOM 543 N N . PRO A 1 74 ? 8.355 5.048 -12.265 1.00 71.94 74 PRO A N 1
ATOM 544 C CA . PRO A 1 74 ? 7.314 5.936 -11.750 1.00 71.94 74 PRO A CA 1
ATOM 545 C C . PRO A 1 74 ? 6.005 5.226 -11.444 1.00 71.94 74 PRO A C 1
ATOM 547 O O . PRO A 1 74 ? 5.317 5.587 -10.490 1.00 71.94 74 PRO A O 1
ATOM 550 N N . VAL A 1 75 ? 5.680 4.182 -12.201 1.00 75.69 75 VAL A N 1
ATOM 551 C CA . VAL A 1 75 ? 4.450 3.420 -11.994 1.00 75.69 75 VAL A CA 1
ATOM 552 C C . VAL A 1 75 ? 4.562 2.590 -10.719 1.00 75.69 75 VAL A C 1
ATOM 554 O O . VAL A 1 75 ? 3.641 2.593 -9.900 1.00 75.69 75 VAL A O 1
ATOM 557 N N . PHE A 1 76 ? 5.710 1.947 -10.500 1.00 76.25 76 PHE A N 1
ATOM 558 C CA . PHE A 1 76 ? 5.947 1.132 -9.313 1.00 76.25 76 PHE A CA 1
ATOM 559 C C . PHE A 1 76 ? 5.858 1.933 -8.012 1.00 76.25 76 PHE A C 1
ATOM 561 O O . PHE A 1 76 ? 5.104 1.538 -7.118 1.00 76.25 76 PHE A O 1
ATOM 568 N N . TYR A 1 77 ? 6.579 3.054 -7.877 1.00 76.69 77 TYR A N 1
ATOM 569 C CA . TYR A 1 77 ? 6.558 3.777 -6.601 1.00 76.69 77 TYR A CA 1
ATOM 570 C C . TYR A 1 77 ? 5.244 4.531 -6.360 1.00 76.69 77 TYR A C 1
ATOM 572 O O . TYR A 1 77 ? 4.815 4.596 -5.210 1.00 76.69 77 TYR A O 1
ATOM 580 N N . VAL A 1 78 ? 4.548 5.017 -7.400 1.00 77.75 78 VAL A N 1
ATOM 581 C CA . VAL A 1 78 ? 3.208 5.621 -7.249 1.00 77.75 78 VAL A CA 1
ATOM 582 C C . VAL A 1 78 ? 2.196 4.579 -6.776 1.00 77.75 78 VAL A C 1
ATOM 584 O O . VAL A 1 78 ? 1.478 4.820 -5.802 1.00 77.75 78 VAL A O 1
ATOM 587 N N . LEU A 1 79 ? 2.163 3.396 -7.401 1.00 80.06 79 LEU A N 1
ATOM 588 C CA . LEU A 1 79 ? 1.284 2.311 -6.958 1.00 80.06 79 LEU A CA 1
ATOM 589 C C . LEU A 1 79 ? 1.638 1.851 -5.539 1.00 80.06 79 LEU A C 1
ATOM 591 O O . LEU A 1 79 ? 0.738 1.665 -4.721 1.00 80.06 79 LEU 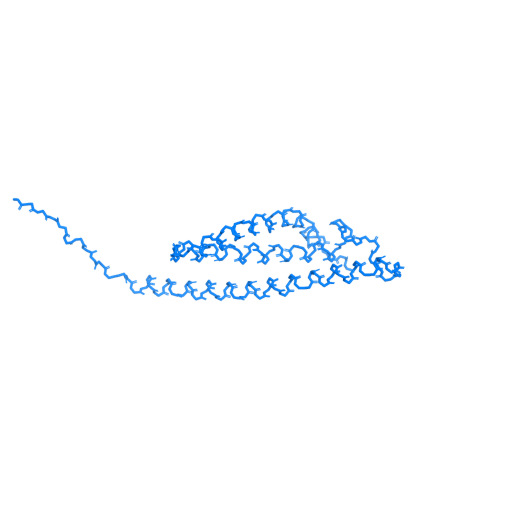A O 1
ATOM 595 N N . ALA A 1 80 ? 2.927 1.738 -5.210 1.00 77.88 80 ALA A N 1
ATOM 596 C CA . ALA A 1 80 ? 3.374 1.396 -3.863 1.00 77.88 80 ALA A CA 1
ATOM 597 C C . ALA A 1 80 ? 2.963 2.455 -2.821 1.00 77.88 80 ALA A C 1
ATOM 599 O O . A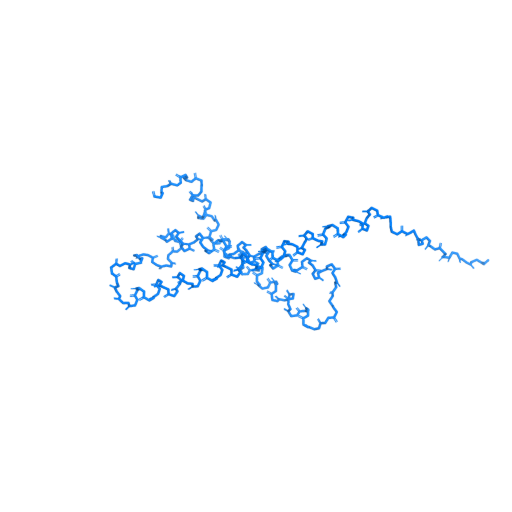LA A 1 80 ? 2.523 2.091 -1.729 1.00 77.88 80 ALA A O 1
ATOM 600 N N . THR A 1 81 ? 3.019 3.754 -3.151 1.00 80.19 81 THR A N 1
ATOM 601 C CA . THR A 1 81 ? 2.502 4.827 -2.282 1.00 80.19 81 THR A CA 1
ATOM 602 C C . THR A 1 81 ? 0.993 4.703 -2.076 1.00 80.19 81 THR A C 1
ATOM 604 O O . THR A 1 81 ? 0.529 4.816 -0.942 1.00 80.19 81 THR A O 1
ATOM 607 N N . ILE A 1 82 ? 0.217 4.443 -3.135 1.00 80.12 82 ILE A N 1
ATOM 608 C CA . ILE A 1 82 ? -1.245 4.288 -3.045 1.00 80.12 82 ILE A CA 1
ATOM 609 C C . ILE A 1 82 ? -1.610 3.079 -2.178 1.00 80.12 82 ILE A C 1
ATOM 611 O O . ILE A 1 82 ? -2.461 3.193 -1.293 1.00 80.12 82 ILE A O 1
ATOM 615 N N . VAL A 1 83 ? -0.949 1.937 -2.391 1.00 77.69 83 VAL A N 1
ATOM 616 C CA . VAL A 1 83 ? -1.148 0.730 -1.578 1.00 77.69 83 VAL A CA 1
ATOM 617 C C . VAL A 1 83 ? -0.793 1.011 -0.125 1.00 77.69 83 VAL A C 1
ATOM 619 O O . VAL A 1 83 ? -1.604 0.737 0.754 1.00 77.69 83 VAL A O 1
ATOM 622 N N . GLY A 1 84 ? 0.367 1.614 0.140 1.00 78.75 84 GLY A N 1
ATOM 623 C CA . GLY A 1 84 ? 0.768 1.974 1.495 1.00 78.75 84 GLY A CA 1
ATOM 624 C C . GLY A 1 84 ? -0.234 2.917 2.171 1.00 78.75 84 GLY A C 1
ATOM 625 O O . GLY A 1 84 ? -0.576 2.703 3.332 1.00 78.75 84 GLY A O 1
ATOM 626 N N . LEU A 1 85 ? -0.767 3.912 1.449 1.00 79.81 85 LEU A N 1
ATOM 627 C CA . LEU A 1 85 ? -1.738 4.873 1.982 1.00 79.81 85 LEU A CA 1
ATOM 628 C C . LEU A 1 85 ? -3.036 4.162 2.347 1.00 79.81 85 LEU A C 1
ATOM 630 O O . LEU A 1 85 ? -3.549 4.333 3.452 1.00 79.81 85 LEU A O 1
ATOM 634 N N . ALA A 1 86 ? -3.541 3.323 1.443 1.00 75.19 86 ALA A N 1
ATOM 635 C CA . ALA A 1 86 ? -4.738 2.530 1.680 1.00 75.19 86 ALA A CA 1
ATOM 636 C C . ALA A 1 86 ? -4.555 1.559 2.857 1.00 75.19 86 ALA A C 1
ATOM 638 O O . ALA A 1 86 ? -5.494 1.329 3.623 1.00 75.19 86 ALA A O 1
ATOM 639 N N . LEU A 1 87 ? -3.350 1.011 3.022 1.00 75.12 87 LEU A N 1
ATOM 640 C CA . LEU A 1 87 ? -3.018 0.025 4.045 1.00 75.12 87 LEU A CA 1
ATOM 641 C C . LEU A 1 87 ? -2.886 0.679 5.426 1.00 75.12 87 LEU A C 1
ATOM 643 O O . LEU A 1 87 ? -3.472 0.178 6.386 1.00 75.12 87 LEU A O 1
ATOM 647 N N . VAL A 1 88 ? -2.236 1.844 5.520 1.00 79.25 88 VAL A N 1
ATOM 648 C CA . VAL A 1 88 ? -2.198 2.667 6.743 1.00 79.25 88 VAL A CA 1
ATOM 649 C C . VAL A 1 88 ? -3.597 3.160 7.107 1.00 79.25 88 VAL A C 1
ATOM 651 O O . VAL A 1 88 ? -4.015 3.007 8.253 1.00 79.25 88 VAL A O 1
ATOM 654 N N . GLN A 1 89 ? -4.356 3.683 6.141 1.00 77.50 89 GLN A N 1
ATOM 655 C CA . GLN A 1 89 ? -5.702 4.211 6.375 1.00 77.50 89 GLN A CA 1
ATOM 656 C C . GLN A 1 89 ? -6.671 3.124 6.859 1.00 77.50 89 GLN A C 1
ATOM 658 O O . GLN A 1 89 ? -7.407 3.326 7.829 1.00 77.50 89 GLN A O 1
ATOM 663 N N . SER A 1 90 ? -6.666 1.959 6.204 1.00 70.44 90 SER A N 1
ATOM 664 C CA . SER A 1 90 ? -7.545 0.841 6.564 1.00 70.44 90 SER A CA 1
ATOM 665 C C . SER A 1 90 ? -7.164 0.255 7.918 1.00 70.44 90 SER A C 1
ATOM 667 O O . SER A 1 90 ? -8.034 0.070 8.766 1.00 70.44 90 SER A O 1
ATOM 669 N N . SER A 1 91 ? -5.869 0.021 8.150 1.00 74.12 91 SER A N 1
ATOM 670 C CA . SER A 1 91 ? -5.384 -0.564 9.405 1.00 74.12 91 SER A CA 1
ATOM 671 C C . SER A 1 91 ? -5.569 0.389 10.583 1.00 74.12 91 SER A C 1
ATOM 673 O O . SER A 1 91 ? -6.016 -0.039 11.642 1.00 74.12 91 SER A O 1
ATOM 675 N N . GLY A 1 92 ? -5.313 1.687 10.393 1.00 73.50 92 GLY A N 1
ATOM 676 C CA . GLY A 1 92 ? -5.543 2.715 11.408 1.00 73.50 92 GLY A CA 1
ATOM 677 C C . GLY A 1 92 ? -7.021 2.863 11.767 1.00 73.50 92 GLY A C 1
ATOM 678 O O . GLY A 1 92 ? -7.362 2.933 12.945 1.00 73.50 92 GLY A O 1
ATOM 679 N N . SER A 1 93 ? -7.915 2.822 10.773 1.00 71.75 93 SER A N 1
ATOM 680 C CA . SER A 1 93 ? -9.363 2.893 11.015 1.00 71.75 93 SER A CA 1
ATOM 681 C C . SER A 1 93 ? -9.893 1.655 11.746 1.00 71.75 93 SER A C 1
ATOM 683 O O . SER A 1 93 ? -10.744 1.772 12.625 1.00 71.75 93 SER A O 1
ATOM 685 N N . LEU A 1 94 ? -9.374 0.467 11.415 1.00 71.50 94 LEU A N 1
ATOM 686 C CA . LEU A 1 94 ? -9.738 -0.790 12.074 1.00 71.50 94 LEU A CA 1
ATOM 687 C C . LEU A 1 94 ? -9.220 -0.822 13.521 1.00 71.50 94 LEU A C 1
ATOM 689 O O . LEU A 1 94 ? -9.948 -1.223 14.430 1.00 71.50 94 LEU A O 1
ATOM 693 N N . LEU A 1 95 ? -8.001 -0.321 13.743 1.00 73.56 95 LEU A N 1
ATOM 694 C CA . LEU A 1 95 ? -7.415 -0.170 15.071 1.00 73.56 95 LEU A CA 1
ATOM 695 C C . LEU A 1 95 ? -8.244 0.776 15.950 1.00 73.56 95 LEU A C 1
ATOM 697 O O . LEU A 1 95 ? -8.594 0.405 17.067 1.00 73.56 95 LEU A O 1
ATOM 701 N N . LEU A 1 96 ? -8.609 1.958 15.435 1.00 71.56 96 LEU A N 1
ATOM 702 C CA . LEU A 1 96 ? -9.461 2.914 16.153 1.00 71.56 96 LEU A CA 1
ATOM 703 C C . LEU A 1 96 ? -10.828 2.313 16.490 1.00 71.56 96 LEU A C 1
ATOM 705 O O . LEU A 1 96 ? -11.281 2.434 17.625 1.00 71.56 96 LEU A O 1
ATOM 709 N N . TYR A 1 97 ? -11.464 1.635 15.529 1.00 69.62 97 TYR A N 1
ATOM 710 C CA . TYR A 1 97 ? -12.752 0.977 15.750 1.00 69.62 97 TYR A CA 1
ATOM 711 C C . TYR A 1 97 ? -12.663 -0.063 16.872 1.00 69.62 97 TYR A C 1
ATOM 713 O O . TYR A 1 97 ? -13.489 -0.066 17.780 1.00 69.62 97 TYR A O 1
ATOM 721 N N . LYS A 1 98 ? -11.623 -0.906 16.860 1.00 68.12 98 LYS A N 1
ATOM 722 C CA . LYS A 1 98 ? -11.433 -1.941 17.884 1.00 68.12 98 LYS A CA 1
ATOM 723 C C . LYS A 1 98 ? -11.048 -1.382 19.252 1.00 68.12 98 LYS A C 1
ATOM 725 O O . LYS A 1 98 ? -11.469 -1.953 20.254 1.00 68.12 98 LYS A O 1
ATOM 730 N N . LEU A 1 99 ? -10.311 -0.271 19.308 1.00 71.31 99 LEU A N 1
ATOM 731 C CA . LEU A 1 99 ? -10.062 0.453 20.558 1.00 71.31 99 LEU A CA 1
ATOM 732 C C . LEU A 1 99 ? -11.359 1.019 21.156 1.00 71.31 99 LEU A C 1
ATOM 734 O O . LEU A 1 99 ? -11.504 1.010 22.373 1.00 71.31 99 LEU A O 1
ATOM 738 N N . LEU A 1 100 ? -12.306 1.456 20.317 1.00 69.12 100 LEU A N 1
ATOM 739 C CA . LEU A 1 100 ? -13.591 2.002 20.761 1.00 69.12 100 LEU A CA 1
ATOM 740 C C . LEU A 1 100 ? -14.578 0.913 21.221 1.00 69.12 100 LEU A C 1
ATOM 742 O O . LEU A 1 100 ? -15.273 1.095 22.214 1.00 69.12 100 LEU A O 1
ATOM 746 N N . THR A 1 101 ? -14.646 -0.223 20.514 1.00 70.31 101 THR A N 1
ATOM 747 C CA . THR A 1 101 ? -15.601 -1.311 20.814 1.00 70.31 101 THR A CA 1
ATOM 748 C C . THR A 1 101 ? -15.094 -2.331 21.839 1.00 70.31 101 THR A C 1
ATOM 750 O O . THR A 1 101 ? -15.847 -3.213 22.249 1.00 70.31 101 THR A O 1
ATOM 753 N N . GLY A 1 102 ? -13.819 -2.256 22.230 1.00 61.81 102 GLY A N 1
ATOM 754 C CA . GLY A 1 102 ? -13.179 -3.226 23.119 1.00 61.81 102 GLY A CA 1
ATOM 755 C C . GLY A 1 102 ? -12.864 -4.576 22.455 1.00 61.81 102 GLY A C 1
ATOM 756 O O . GLY A 1 102 ? -13.291 -4.885 21.339 1.00 61.81 102 GLY A O 1
ATOM 757 N N . PHE A 1 103 ? -12.074 -5.399 23.154 1.00 70.50 103 PHE A N 1
ATOM 758 C CA . PHE A 1 103 ? -11.582 -6.695 22.668 1.00 70.50 103 PHE A CA 1
ATOM 759 C C . PHE A 1 103 ? -12.361 -7.845 23.315 1.00 70.50 103 PHE A C 1
ATOM 761 O O . PHE A 1 103 ? -11.964 -8.354 24.362 1.00 70.50 103 PHE A O 1
ATOM 768 N N . SER A 1 104 ? -13.474 -8.254 22.702 1.00 62.81 104 SER A N 1
ATOM 769 C CA . SER A 1 104 ? -14.321 -9.317 23.269 1.00 62.81 104 SER A CA 1
ATOM 770 C C . SER A 1 104 ? -13.798 -10.728 22.979 1.00 62.81 104 SER A C 1
ATOM 772 O O . SER A 1 104 ? -14.003 -11.639 23.774 1.00 62.81 104 SER A O 1
ATOM 774 N N . THR A 1 105 ? -13.110 -10.916 21.846 1.00 72.50 105 THR A N 1
ATOM 775 C CA . THR A 1 105 ? -12.770 -12.246 21.319 1.00 72.50 105 THR A CA 1
ATOM 776 C C . THR A 1 105 ? -11.277 -12.366 21.002 1.00 72.50 105 THR A C 1
ATOM 778 O O . THR A 1 105 ? -10.629 -11.406 20.592 1.00 72.50 105 THR A O 1
ATOM 781 N N . GLU A 1 106 ? -10.710 -13.566 21.119 1.00 70.81 106 GLU A N 1
ATOM 782 C CA . GLU A 1 106 ? -9.310 -13.863 20.769 1.00 70.81 106 GLU A CA 1
ATOM 783 C C . GLU A 1 106 ? -8.979 -13.509 19.303 1.00 70.81 106 GLU A C 1
ATOM 785 O O . GLU A 1 106 ? -7.923 -12.950 18.994 1.00 70.81 106 GLU A O 1
ATOM 790 N N . ARG A 1 107 ? -9.956 -13.701 18.407 1.00 72.00 107 ARG A N 1
ATOM 791 C CA . ARG A 1 107 ? -9.910 -13.269 17.003 1.00 72.00 107 ARG A CA 1
ATOM 792 C C . ARG A 1 107 ? -9.731 -11.753 16.851 1.00 72.00 107 ARG A C 1
ATOM 794 O O . ARG A 1 107 ? -9.034 -11.319 15.940 1.00 72.00 107 ARG A O 1
ATOM 801 N N . ASP A 1 108 ? -10.305 -10.951 17.749 1.00 71.94 108 ASP A N 1
ATOM 802 C CA . ASP A 1 108 ? -10.158 -9.491 17.722 1.00 71.94 108 ASP A CA 1
ATOM 803 C C . ASP A 1 108 ? -8.731 -9.069 18.069 1.00 71.94 108 ASP A C 1
ATOM 805 O O . ASP A 1 108 ? -8.184 -8.177 17.424 1.00 71.94 108 ASP A O 1
ATOM 809 N N . ARG A 1 109 ? -8.098 -9.747 19.035 1.00 74.44 109 ARG A N 1
ATOM 810 C CA . ARG A 1 109 ? -6.696 -9.492 19.404 1.00 74.44 109 ARG A CA 1
ATOM 811 C C . ARG A 1 109 ? -5.756 -9.787 18.240 1.00 74.44 109 ARG A C 1
ATOM 813 O O . ARG A 1 109 ? -4.871 -8.983 17.963 1.00 74.44 109 ARG A O 1
ATOM 820 N N . PHE A 1 110 ? -5.984 -10.886 17.519 1.00 77.50 110 PHE A N 1
ATOM 821 C CA . PHE A 1 110 ? -5.201 -11.218 16.327 1.00 77.50 110 PHE A CA 1
ATOM 822 C C . PHE A 1 110 ? -5.362 -10.167 15.221 1.00 77.50 110 PHE A C 1
ATOM 824 O O . PHE A 1 110 ? -4.375 -9.713 14.646 1.00 77.50 110 PHE A O 1
ATOM 831 N N . VAL A 1 111 ? -6.596 -9.725 14.957 1.00 75.31 111 VAL A N 1
ATOM 832 C CA . VAL A 1 111 ? -6.880 -8.682 13.959 1.00 75.31 111 VAL A CA 1
ATOM 833 C C . VAL A 1 111 ? -6.205 -7.358 14.322 1.00 75.31 111 VAL A C 1
ATOM 835 O O . VAL A 1 111 ? -5.695 -6.668 13.443 1.00 75.31 111 VAL A O 1
ATOM 838 N N . VAL A 1 112 ? -6.154 -7.009 15.606 1.00 78.00 112 VAL A N 1
ATOM 839 C CA . VAL A 1 112 ? -5.490 -5.795 16.104 1.00 78.00 112 VAL A CA 1
ATOM 840 C C . VAL A 1 112 ? -3.976 -5.890 15.948 1.00 78.00 112 VAL A C 1
ATOM 842 O O . VAL A 1 112 ? -3.356 -4.945 15.467 1.00 78.00 112 VAL A O 1
ATOM 845 N N . LEU A 1 113 ? -3.385 -7.043 16.273 1.00 81.81 113 LEU A N 1
ATOM 846 C CA . LEU A 1 113 ? -1.954 -7.294 16.083 1.00 81.81 113 LEU A CA 1
ATOM 847 C C . LEU A 1 113 ? -1.567 -7.215 14.602 1.00 81.81 113 LEU A C 1
ATOM 849 O O . LEU A 1 113 ? -0.599 -6.548 14.237 1.00 81.81 113 LEU A O 1
ATOM 853 N N . PHE A 1 114 ? -2.372 -7.843 13.742 1.00 78.19 114 PHE A N 1
ATOM 854 C CA . PHE A 1 114 ? -2.199 -7.779 12.297 1.00 78.19 114 PHE A CA 1
ATOM 855 C C . PHE A 1 114 ? -2.354 -6.347 11.779 1.00 78.19 114 PHE A C 1
ATOM 857 O O . PHE A 1 114 ? -1.554 -5.907 10.962 1.00 78.19 114 PHE A O 1
ATOM 864 N N . SER A 1 115 ? -3.323 -5.589 12.299 1.00 77.62 115 SER A N 1
ATOM 865 C CA . SER A 1 115 ? -3.515 -4.177 11.949 1.00 77.62 115 SER A CA 1
ATOM 866 C C . SER A 1 115 ? -2.320 -3.322 12.372 1.00 77.62 115 SER A C 1
ATOM 868 O O . SER A 1 115 ? -1.914 -2.449 11.618 1.00 77.62 115 SER A O 1
ATOM 870 N N . PHE A 1 116 ? -1.699 -3.590 13.524 1.00 77.88 116 PHE A N 1
ATOM 871 C CA . PHE A 1 116 ? -0.462 -2.919 13.939 1.00 77.88 116 PHE A CA 1
ATOM 872 C C . PHE A 1 116 ? 0.715 -3.236 13.008 1.00 77.88 116 PHE A C 1
ATOM 874 O O . PHE A 1 116 ? 1.434 -2.328 12.590 1.00 77.88 116 PHE A O 1
ATOM 881 N N . ALA A 1 117 ? 0.898 -4.508 12.643 1.00 82.25 117 ALA A N 1
ATOM 882 C CA . ALA A 1 117 ? 1.939 -4.923 11.703 1.00 82.25 117 ALA A CA 1
ATOM 883 C C . ALA A 1 117 ? 1.715 -4.326 10.301 1.00 82.25 117 ALA A C 1
ATOM 885 O O . ALA A 1 117 ? 2.647 -3.833 9.658 1.00 82.25 117 ALA A O 1
ATOM 886 N N . ALA A 1 118 ? 0.463 -4.312 9.845 1.00 76.81 118 ALA A N 1
ATOM 887 C CA . ALA A 1 118 ? 0.043 -3.668 8.612 1.00 76.81 118 ALA A CA 1
ATOM 888 C C . ALA A 1 118 ? 0.305 -2.152 8.670 1.00 76.81 118 ALA A C 1
ATOM 890 O O . ALA A 1 118 ? 0.928 -1.600 7.771 1.00 76.81 118 ALA A O 1
ATOM 891 N N . LEU A 1 119 ? -0.047 -1.476 9.764 1.00 81.31 119 LEU A N 1
ATOM 892 C CA . LEU A 1 119 ? 0.230 -0.050 9.947 1.00 81.31 119 LEU A CA 1
ATOM 893 C C . LEU A 1 119 ? 1.736 0.257 9.869 1.00 81.31 119 LEU A C 1
ATOM 895 O O . LEU A 1 119 ? 2.140 1.191 9.177 1.00 81.31 119 LEU A O 1
ATOM 899 N N . GLY A 1 120 ? 2.569 -0.549 10.534 1.00 80.56 120 GLY A N 1
ATOM 900 C CA . GLY A 1 120 ? 4.024 -0.396 10.516 1.00 80.56 120 GLY A CA 1
ATOM 901 C C . GLY A 1 120 ? 4.631 -0.619 9.129 1.00 80.56 120 GLY A C 1
ATOM 902 O O . GLY A 1 120 ? 5.426 0.196 8.661 1.00 80.56 120 GLY A O 1
ATOM 903 N N . SER A 1 121 ? 4.223 -1.686 8.440 1.00 80.06 121 SER A N 1
ATOM 904 C CA . SER A 1 121 ? 4.695 -1.983 7.080 1.00 80.06 121 SER A CA 1
ATOM 905 C C . SER A 1 121 ? 4.208 -0.952 6.057 1.00 80.06 121 SER A C 1
ATOM 907 O O . SER A 1 121 ? 5.015 -0.438 5.286 1.00 80.06 121 SER A O 1
ATOM 909 N N . GLY A 1 122 ? 2.932 -0.563 6.098 1.00 79.31 122 GLY A N 1
ATOM 910 C CA . GLY A 1 122 ? 2.381 0.500 5.256 1.00 79.31 122 GLY A CA 1
ATOM 911 C C . GLY A 1 122 ? 3.073 1.845 5.489 1.00 79.31 122 GLY A C 1
ATOM 912 O O . GLY A 1 122 ? 3.409 2.538 4.531 1.00 79.31 122 GLY A O 1
ATOM 913 N N . GLY A 1 123 ? 3.372 2.181 6.748 1.00 77.75 123 GLY A N 1
ATOM 914 C CA . GLY A 1 123 ? 4.134 3.376 7.109 1.00 77.75 123 GLY A CA 1
ATOM 915 C C . GLY A 1 123 ? 5.575 3.348 6.592 1.00 77.75 123 GLY A C 1
ATOM 916 O O . GLY A 1 123 ? 6.071 4.363 6.105 1.00 77.75 123 GLY A O 1
ATOM 917 N N . ALA A 1 124 ? 6.243 2.191 6.633 1.00 80.44 124 ALA A N 1
ATOM 918 C CA . ALA A 1 124 ? 7.582 2.021 6.069 1.00 80.44 124 ALA A CA 1
ATOM 919 C C . ALA A 1 124 ? 7.589 2.176 4.539 1.00 80.44 124 ALA A C 1
ATOM 921 O O . ALA A 1 124 ? 8.437 2.890 4.000 1.00 80.44 124 ALA A O 1
ATOM 922 N N . VAL A 1 125 ? 6.608 1.579 3.850 1.00 80.50 125 VAL A N 1
ATOM 923 C CA . VAL A 1 125 ? 6.416 1.738 2.398 1.00 80.50 125 VAL A CA 1
ATOM 924 C C . VAL A 1 125 ? 6.169 3.203 2.049 1.00 80.50 125 VAL A C 1
ATOM 926 O O . VAL A 1 125 ? 6.795 3.728 1.128 1.00 80.50 125 VAL A O 1
ATOM 929 N N . LEU A 1 126 ? 5.327 3.902 2.816 1.00 80.38 126 LEU A N 1
ATOM 930 C CA . LEU A 1 126 ? 5.132 5.341 2.655 1.00 80.38 126 LEU A CA 1
ATOM 931 C C . LEU A 1 126 ? 6.433 6.099 2.846 1.00 80.38 126 LEU A C 1
ATOM 933 O O . LEU A 1 126 ? 6.801 6.900 2.00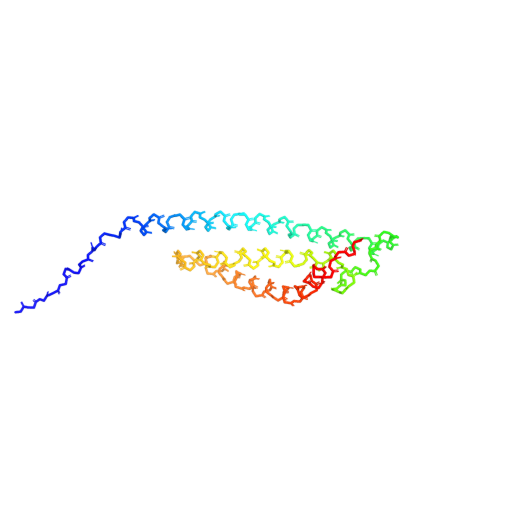4 1.00 80.38 126 LEU A O 1
ATOM 937 N N . ARG A 1 127 ? 7.173 5.832 3.917 1.00 81.31 127 ARG A N 1
ATOM 938 C CA . ARG A 1 127 ? 8.420 6.545 4.189 1.00 81.31 127 ARG A CA 1
ATOM 939 C C . ARG A 1 127 ? 9.434 6.410 3.050 1.00 81.31 127 ARG A C 1
ATOM 941 O O . ARG A 1 127 ? 10.165 7.361 2.792 1.00 81.31 127 ARG A O 1
ATOM 948 N N . MET A 1 128 ? 9.478 5.259 2.381 1.00 77.06 128 MET A N 1
ATOM 949 C CA . MET A 1 128 ? 10.366 5.043 1.237 1.00 77.06 128 MET A CA 1
ATOM 950 C C . MET A 1 128 ? 9.854 5.691 -0.054 1.00 77.06 128 MET A C 1
ATOM 952 O O . MET A 1 128 ? 10.654 6.229 -0.811 1.00 77.06 128 MET A O 1
ATOM 956 N N . THR A 1 129 ? 8.544 5.656 -0.303 1.00 78.19 129 THR A N 1
ATOM 957 C CA . THR A 1 129 ? 7.965 6.038 -1.606 1.00 78.19 129 THR A CA 1
ATOM 958 C C . THR A 1 129 ? 7.444 7.476 -1.647 1.00 78.19 129 THR A C 1
ATOM 960 O O . THR A 1 129 ? 7.586 8.169 -2.649 1.00 78.19 129 THR A O 1
ATOM 963 N N . LEU A 1 130 ? 6.912 7.979 -0.533 1.00 73.00 130 LEU A N 1
ATOM 964 C CA . LEU A 1 130 ? 6.276 9.291 -0.406 1.00 73.00 130 LEU A CA 1
ATOM 965 C C . LEU A 1 130 ? 7.216 10.468 -0.732 1.00 73.00 130 LEU A C 1
ATOM 967 O O . LEU A 1 130 ? 6.751 11.379 -1.414 1.00 73.00 130 LEU A O 1
ATOM 971 N N . PRO A 1 131 ? 8.518 10.476 -0.363 1.00 77.12 131 PRO A N 1
ATOM 972 C CA . PRO A 1 131 ? 9.434 11.544 -0.778 1.00 77.12 131 PRO A CA 1
ATOM 973 C C . PRO A 1 131 ? 9.582 11.647 -2.300 1.00 77.12 131 PRO A C 1
ATOM 975 O O . PRO A 1 131 ? 9.693 12.743 -2.841 1.00 77.12 131 PRO A O 1
ATOM 978 N N . GLN A 1 132 ? 9.561 10.513 -3.002 1.00 73.00 132 GLN A N 1
ATOM 979 C CA . GLN A 1 132 ? 9.707 10.474 -4.456 1.00 73.00 132 GLN A CA 1
ATOM 980 C C . GLN A 1 132 ? 8.402 10.818 -5.164 1.00 73.00 132 GLN A C 1
ATOM 982 O O . GLN A 1 132 ? 8.415 11.581 -6.125 1.00 73.00 132 GLN A O 1
ATOM 987 N N . THR A 1 133 ? 7.274 10.339 -4.640 1.00 69.62 133 THR A N 1
ATOM 988 C CA . THR A 1 133 ? 5.941 10.696 -5.133 1.00 69.62 133 THR A CA 1
ATOM 989 C C . THR A 1 133 ? 5.667 12.192 -4.957 1.00 69.62 133 THR A C 1
ATOM 991 O O . THR A 1 133 ? 5.184 12.837 -5.884 1.00 69.62 133 THR A O 1
ATOM 994 N N . LEU A 1 134 ? 6.041 12.778 -3.812 1.00 73.06 134 LEU A N 1
ATOM 995 C CA . LEU A 1 134 ? 5.997 14.231 -3.606 1.00 73.06 134 LEU A CA 1
ATOM 996 C C . LEU A 1 134 ? 6.953 14.969 -4.540 1.00 73.06 134 LEU A C 1
ATOM 998 O O . LEU A 1 134 ? 6.580 16.010 -5.069 1.00 73.06 134 LEU A O 1
ATOM 1002 N N . GLY A 1 135 ? 8.154 14.431 -4.767 1.00 69.00 135 GLY A N 1
ATOM 1003 C CA . GLY A 1 135 ? 9.094 14.967 -5.749 1.00 69.00 135 GLY A CA 1
ATOM 1004 C C . GLY A 1 135 ? 8.479 15.052 -7.146 1.00 69.00 135 GLY A C 1
ATOM 1005 O O . GLY A 1 135 ? 8.581 16.094 -7.781 1.00 69.00 135 GLY A O 1
ATOM 1006 N N . LEU A 1 136 ? 7.767 14.012 -7.590 1.00 67.69 136 LEU A N 1
ATOM 1007 C CA . LEU A 1 136 ? 7.047 13.996 -8.870 1.00 67.69 136 LEU A CA 1
ATOM 1008 C C . LEU A 1 136 ? 5.903 15.018 -8.926 1.00 67.69 136 LEU A C 1
ATOM 1010 O O . LEU A 1 136 ? 5.709 15.694 -9.935 1.00 67.69 136 LEU A O 1
ATOM 1014 N N . LEU A 1 137 ? 5.133 15.109 -7.841 1.00 69.06 137 LEU A N 1
ATOM 1015 C CA . LEU A 1 137 ? 3.955 15.970 -7.751 1.00 69.06 137 LEU A CA 1
ATOM 1016 C C . LEU A 1 137 ? 4.355 17.452 -7.677 1.00 69.06 137 LEU A C 1
ATOM 1018 O O . LEU A 1 137 ? 3.712 18.295 -8.295 1.00 69.06 137 LEU A O 1
ATOM 1022 N N . TRP A 1 138 ? 5.455 17.757 -6.983 1.00 69.94 138 TRP A N 1
ATOM 1023 C CA . TRP A 1 138 ? 6.038 19.097 -6.897 1.00 69.94 138 TRP A CA 1
ATOM 1024 C C . TRP A 1 138 ? 6.810 19.493 -8.159 1.00 69.94 138 TRP A C 1
ATOM 1026 O O . TRP A 1 138 ? 6.793 20.657 -8.547 1.00 69.94 138 TRP A O 1
ATOM 1036 N N . ALA A 1 139 ? 7.457 18.535 -8.830 1.00 65.19 139 ALA A N 1
ATOM 1037 C CA . ALA A 1 139 ? 8.167 18.773 -10.086 1.00 65.19 139 ALA A CA 1
ATOM 1038 C C . ALA A 1 139 ? 7.235 19.073 -11.272 1.00 65.19 139 ALA A C 1
ATOM 1040 O O . ALA A 1 139 ? 7.735 19.399 -12.344 1.00 65.19 139 ALA A O 1
ATOM 1041 N N . GLY A 1 140 ? 5.910 18.993 -11.096 1.00 59.03 140 GLY A N 1
ATOM 1042 C CA . GLY A 1 140 ? 4.956 19.361 -12.135 1.00 59.03 140 GLY A CA 1
ATOM 1043 C C . GLY A 1 140 ? 5.110 18.498 -13.384 1.00 59.03 140 GLY A C 1
ATOM 1044 O O . GLY A 1 140 ? 5.469 19.005 -14.435 1.00 59.03 140 GLY A O 1
ATOM 1045 N N . LEU A 1 141 ? 4.844 17.196 -13.251 1.00 56.69 141 LEU A N 1
ATOM 1046 C CA . LEU A 1 141 ? 4.443 16.294 -14.339 1.00 56.69 141 LEU A CA 1
ATOM 1047 C C . LEU A 1 141 ? 5.162 16.495 -15.703 1.00 56.69 141 LEU A C 1
ATOM 1049 O O . LEU A 1 141 ? 4.558 17.017 -16.640 1.00 56.69 141 LEU A O 1
ATOM 1053 N N . PRO A 1 142 ? 6.394 16.001 -15.901 1.00 48.03 142 PRO A N 1
ATOM 1054 C CA . PRO A 1 142 ? 6.809 15.535 -17.213 1.00 48.03 142 PRO A CA 1
ATOM 1055 C C . PRO A 1 142 ? 6.411 14.056 -17.311 1.00 48.03 142 PRO A C 1
ATOM 1057 O O . PRO A 1 142 ? 7.194 13.168 -16.974 1.00 48.03 142 PRO A O 1
ATOM 1060 N N . LEU A 1 143 ? 5.145 13.812 -17.661 1.00 49.16 143 LEU A N 1
ATOM 1061 C CA . LEU A 1 143 ? 4.732 12.543 -18.270 1.00 49.16 143 LEU A CA 1
ATOM 1062 C C . LEU A 1 143 ? 5.145 12.564 -19.742 1.00 49.16 143 LEU A C 1
ATOM 1064 O O . LEU A 1 143 ? 4.911 13.613 -20.384 1.00 49.16 143 LEU A O 1
#

Foldseek 3Di:
DDDDDPPDPPPPDVVVVVVVVVVVVVLVVQLVVLVVQLVVLVVVLVVLVVVLVVCVVVVHPPRDPQPPDLQRDPPNLVSLLSNLVSQLSNLVSLLVVCVVVDDPDPVSVVSNVVSVVSNVVSVVSCVSRVVVVVVCVVVPDPD

Sequence (143 aa):
MSSDDDSDMEPPTSRVAAAATSLEAGFQRSVRLGVRVLVVATGVFFGYLVIGWGLVLVESAAAPTNFLSIRQDPVFYVLATIVGLALVQSSGSLLLYKLLTGFSTERDRFVVLFSFAALGSGGAVLRMTLPQTLGLLWAGLPL